Protein AF-A0A661HHR4-F1 (afdb_monomer_lite)

Sequence (160 aa):
MGSNSDGRGSEPQRYLFELVKEIYSNYDVIYELFIPDLNQRFDIFVLELGIAIEYDGDQHNKFNEFFHKDMNGFILSKKLDNNKEKFCEENGIKLVRLQGFVFDINKNKLCELIDNVKYPDEDFCIDILRYESVRLKKDRERRHEKYMKIKSRDKNKSGI

Foldseek 3Di:
DDPPPVVDDDPLLVVVQVLVCVLPVVFDKDAQQQQLVLSGTQRIAGQVQLEGEHEDEPCLVDDDCVQQVDPVSNVVSVVSVVVVVVVQQVAQHQYQYDYDDSVVDHNVNVVVSSVVTDTHPDDHDSCSSVDDPPVSVVVVVVVVVVVVVVVVVVVVVVPD

pLDDT: mean 82.05, std 15.45, range [32.56, 98.0]

Structure (mmCIF, N/CA/C/O backbone):
data_AF-A0A661HHR4-F1
#
_entry.id   AF-A0A661HHR4-F1
#
loop_
_atom_site.group_PDB
_atom_site.id
_atom_site.type_symbol
_atom_site.label_atom_id
_atom_site.label_alt_id
_atom_site.label_comp_id
_atom_site.label_asym_id
_atom_site.label_entity_id
_atom_site.label_seq_id
_atom_site.pdbx_PDB_ins_code
_atom_site.Cartn_x
_atom_site.Cartn_y
_atom_site.Cartn_z
_atom_site.occupancy
_atom_site.B_iso_or_equiv
_atom_site.auth_seq_id
_atom_site.auth_comp_id
_atom_site.auth_asym_id
_atom_site.auth_atom_id
_atom_site.pdbx_PDB_model_num
ATOM 1 N N . MET A 1 1 ? -2.155 -16.628 17.641 1.00 32.56 1 MET A N 1
ATOM 2 C CA . MET A 1 1 ? -1.083 -17.575 17.263 1.00 32.56 1 MET A CA 1
ATOM 3 C C . MET A 1 1 ? -0.291 -16.972 16.111 1.00 32.56 1 MET A C 1
ATOM 5 O O . MET A 1 1 ? -0.916 -16.598 15.134 1.00 32.56 1 MET A O 1
ATOM 9 N N . GLY A 1 2 ? 1.041 -16.884 16.234 1.00 34.59 2 GLY A N 1
ATOM 10 C CA . GLY A 1 2 ? 1.962 -16.695 15.102 1.00 34.59 2 GLY A CA 1
ATOM 11 C C . GLY A 1 2 ? 2.298 -15.263 14.670 1.00 34.59 2 GLY A C 1
ATOM 12 O O . GLY A 1 2 ? 2.078 -14.922 13.516 1.00 34.59 2 GLY A O 1
ATOM 13 N N . SER A 1 3 ? 2.894 -14.440 15.540 1.00 38.75 3 SER A N 1
ATOM 14 C CA . SER A 1 3 ? 3.622 -13.239 15.098 1.00 38.75 3 SER A CA 1
ATOM 15 C C . SER A 1 3 ? 4.967 -13.649 14.480 1.00 38.75 3 SER A C 1
ATOM 17 O O . SER A 1 3 ? 5.994 -13.665 15.156 1.00 38.75 3 SER A O 1
ATOM 19 N N . ASN A 1 4 ? 4.959 -14.042 13.207 1.00 40.12 4 ASN A N 1
ATOM 20 C CA . ASN A 1 4 ? 6.183 -14.269 12.439 1.00 40.12 4 ASN A CA 1
ATOM 21 C C . ASN A 1 4 ? 6.725 -12.924 11.936 1.00 40.12 4 ASN A C 1
ATOM 23 O O . ASN A 1 4 ? 6.543 -12.583 10.772 1.00 40.12 4 ASN A O 1
ATOM 27 N N . SER A 1 5 ? 7.391 -12.154 12.796 1.00 42.00 5 SER A N 1
ATOM 28 C CA . SER A 1 5 ? 8.322 -11.126 12.325 1.00 42.00 5 SER A CA 1
ATOM 29 C C . SER A 1 5 ? 9.674 -11.805 12.092 1.00 42.00 5 SER A C 1
ATOM 31 O O . SER A 1 5 ? 10.481 -11.990 12.996 1.00 42.00 5 SER A O 1
ATOM 33 N N . ASP A 1 6 ? 9.913 -12.245 10.860 1.00 53.38 6 ASP A N 1
ATOM 34 C CA . ASP A 1 6 ? 11.106 -12.985 10.419 1.00 53.38 6 ASP A CA 1
ATOM 35 C C . ASP A 1 6 ? 12.393 -12.132 10.352 1.00 53.38 6 ASP A C 1
ATOM 37 O O . ASP A 1 6 ? 13.339 -12.468 9.637 1.00 53.38 6 ASP A O 1
ATOM 41 N N . GLY A 1 7 ? 12.452 -11.016 11.082 1.00 49.81 7 GLY A N 1
ATOM 42 C CA . GLY A 1 7 ? 13.589 -10.101 11.046 1.00 49.81 7 GLY A CA 1
ATOM 43 C C . GLY A 1 7 ? 13.778 -9.390 9.697 1.00 49.81 7 GLY A C 1
ATOM 44 O O . GLY A 1 7 ? 14.802 -8.725 9.519 1.00 49.81 7 GLY A O 1
ATOM 45 N N . ARG A 1 8 ? 12.798 -9.431 8.778 1.00 51.94 8 ARG A N 1
ATOM 46 C CA . ARG A 1 8 ? 12.796 -8.644 7.528 1.00 51.94 8 ARG A CA 1
ATOM 47 C C . ARG A 1 8 ? 12.095 -7.294 7.682 1.00 51.94 8 ARG A C 1
ATOM 49 O O . ARG A 1 8 ? 11.269 -7.126 8.580 1.00 51.94 8 ARG A O 1
ATOM 56 N N . GLY A 1 9 ? 12.519 -6.333 6.863 1.00 60.31 9 GLY A N 1
ATOM 57 C CA . GLY A 1 9 ? 12.037 -4.951 6.851 1.00 60.31 9 GLY A CA 1
ATOM 58 C C . GLY A 1 9 ? 12.705 -4.014 7.862 1.00 60.31 9 GLY A C 1
ATOM 59 O O . GLY A 1 9 ? 13.438 -4.437 8.762 1.00 60.31 9 GLY A O 1
ATOM 60 N N . SER A 1 10 ? 12.510 -2.713 7.655 1.00 72.62 10 SER A N 1
ATOM 61 C CA . SER A 1 10 ? 13.118 -1.658 8.474 1.00 72.62 10 SER A CA 1
ATOM 62 C C . SER A 1 10 ? 12.413 -1.520 9.833 1.00 72.62 10 SER A C 1
ATOM 64 O O . SER A 1 10 ? 11.216 -1.787 9.945 1.00 72.62 10 SER A O 1
ATOM 66 N N . GLU A 1 11 ? 13.133 -1.082 10.875 1.00 82.75 11 GLU A N 1
ATOM 67 C CA . GLU A 1 11 ? 12.537 -0.775 12.192 1.00 82.75 11 GLU A CA 1
ATOM 68 C C . GLU A 1 11 ? 11.290 0.135 12.088 1.00 82.75 11 GLU A C 1
ATOM 70 O O . GLU A 1 11 ? 10.267 -0.195 12.693 1.00 82.75 11 GLU A O 1
ATOM 75 N N . PRO A 1 12 ? 11.299 1.199 11.254 1.00 84.81 12 PRO A N 1
ATOM 76 C CA . PRO A 1 12 ? 10.109 1.980 10.930 1.00 84.81 12 PRO A CA 1
ATOM 77 C C . PRO A 1 12 ? 8.877 1.174 10.489 1.00 84.81 12 PRO A C 1
ATOM 79 O O . PRO A 1 12 ? 7.781 1.363 11.018 1.00 84.81 12 PRO A O 1
ATOM 82 N N . GLN A 1 13 ? 9.043 0.258 9.532 1.00 85.75 13 GLN A N 1
ATOM 83 C CA . GLN A 1 13 ? 7.933 -0.530 8.989 1.00 85.75 13 GLN A CA 1
ATOM 84 C C . GLN A 1 13 ? 7.343 -1.477 10.039 1.00 85.75 13 GLN A C 1
ATOM 86 O O . GLN A 1 13 ? 6.131 -1.674 10.075 1.00 85.75 13 GLN A O 1
ATOM 91 N N . ARG A 1 14 ? 8.176 -2.040 10.925 1.00 89.12 14 ARG A N 1
ATOM 92 C CA . ARG A 1 14 ? 7.698 -2.891 12.029 1.00 89.12 14 ARG A CA 1
ATOM 93 C C . ARG A 1 14 ? 6.901 -2.112 13.058 1.00 89.12 14 ARG A C 1
ATOM 95 O O . ARG A 1 14 ? 5.857 -2.583 13.497 1.00 89.12 14 ARG A O 1
ATOM 102 N N . TYR A 1 15 ? 7.389 -0.930 13.430 1.00 90.88 15 TYR A N 1
ATOM 103 C CA . TYR A 1 15 ? 6.669 -0.045 14.338 1.00 90.88 15 TYR A CA 1
ATOM 104 C C . TYR A 1 15 ? 5.276 0.282 13.787 1.00 90.88 15 TYR A C 1
ATOM 106 O O . TYR A 1 15 ? 4.273 0.130 14.484 1.00 90.88 15 TYR A O 1
ATOM 114 N N . LEU A 1 16 ? 5.213 0.637 12.501 1.00 93.00 16 LEU A N 1
ATOM 115 C CA . LEU A 1 16 ? 3.953 0.905 11.824 1.00 93.00 16 LEU A CA 1
ATOM 116 C C . LEU A 1 16 ? 3.044 -0.331 11.787 1.00 93.00 16 LEU A C 1
ATOM 118 O O . LEU A 1 16 ? 1.856 -0.221 12.071 1.00 93.00 16 LEU A O 1
ATOM 122 N N . PHE A 1 17 ? 3.592 -1.511 11.496 1.00 94.56 17 PHE A N 1
ATOM 123 C CA . PHE A 1 17 ? 2.832 -2.761 11.464 1.00 94.56 17 PHE A CA 1
ATOM 124 C C . PHE A 1 17 ? 2.150 -3.076 12.800 1.00 94.56 17 PHE A C 1
ATOM 126 O O . PHE A 1 17 ? 0.970 -3.432 12.813 1.00 94.56 17 PHE A O 1
ATOM 133 N N . GLU A 1 18 ? 2.843 -2.897 13.927 1.00 94.62 18 GLU A N 1
ATOM 134 C CA . GLU A 1 18 ? 2.231 -3.121 15.241 1.00 94.62 18 GLU A CA 1
ATOM 135 C C . GLU A 1 18 ? 1.137 -2.090 15.556 1.00 94.62 18 GLU A C 1
ATOM 137 O O . GLU A 1 18 ? 0.085 -2.470 16.072 1.00 94.62 18 GLU A O 1
ATOM 142 N N . LEU A 1 19 ? 1.307 -0.820 15.165 1.00 95.44 19 LEU A N 1
ATOM 143 C CA . LEU A 1 19 ? 0.233 0.176 15.281 1.00 95.44 19 LEU A CA 1
ATOM 144 C C . LEU A 1 19 ? -0.995 -0.206 14.450 1.00 95.44 19 LEU A C 1
ATOM 146 O O . LEU A 1 19 ? -2.119 -0.138 14.945 1.00 95.44 19 LEU A O 1
ATOM 150 N N . VAL A 1 20 ? -0.798 -0.634 13.201 1.00 96.44 20 VAL A N 1
ATOM 151 C CA . VAL A 1 20 ? -1.897 -1.042 12.312 1.00 96.44 20 VAL A CA 1
ATOM 152 C C . VAL A 1 20 ? -2.633 -2.250 12.888 1.00 96.44 20 VAL A C 1
ATOM 154 O O . VAL A 1 20 ? -3.861 -2.249 12.915 1.00 96.44 20 VAL A O 1
ATOM 157 N N . LYS A 1 21 ? -1.918 -3.242 13.432 1.00 96.62 21 LYS A N 1
ATOM 158 C CA . LYS A 1 21 ? -2.536 -4.372 14.146 1.00 96.62 21 LYS A CA 1
ATOM 159 C C . LYS A 1 21 ? -3.329 -3.945 15.375 1.00 96.62 21 LYS A C 1
ATOM 161 O O . LYS A 1 21 ? -4.340 -4.562 15.693 1.00 96.62 21 LYS A O 1
ATOM 1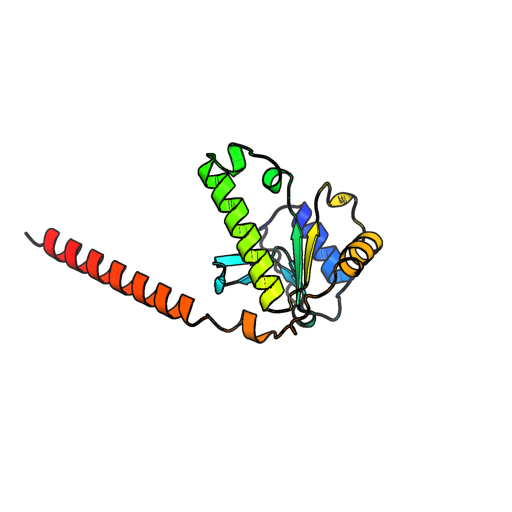66 N N . GLU A 1 22 ? -2.883 -2.912 16.079 1.00 96.06 22 GLU A N 1
ATOM 167 C CA . GLU A 1 22 ? -3.604 -2.389 17.238 1.00 96.06 22 GLU A CA 1
ATOM 168 C C . GLU A 1 22 ? -4.872 -1.608 16.846 1.00 96.06 22 GLU A C 1
ATOM 170 O O . GLU A 1 22 ? -5.849 -1.573 17.601 1.00 96.06 22 GLU A O 1
ATOM 175 N N . ILE A 1 23 ? -4.862 -0.949 15.684 1.00 96.06 23 ILE A N 1
ATOM 176 C CA . ILE A 1 23 ? -6.021 -0.240 15.119 1.00 96.06 23 ILE A CA 1
ATOM 177 C C . ILE A 1 23 ? -7.039 -1.242 14.572 1.00 96.06 23 ILE A C 1
ATOM 179 O O . ILE A 1 23 ? -8.224 -1.157 14.888 1.00 96.06 23 ILE A O 1
ATOM 183 N N . TYR A 1 24 ? -6.570 -2.212 13.791 1.00 96.38 24 TYR A N 1
ATOM 184 C CA . TYR A 1 24 ? -7.382 -3.193 13.076 1.00 96.38 24 TYR A CA 1
ATOM 185 C C . TYR A 1 24 ? -7.303 -4.578 13.721 1.00 96.38 24 TYR A C 1
ATOM 187 O O . TYR A 1 24 ? -7.153 -5.586 13.041 1.00 96.38 24 TYR A O 1
ATOM 195 N N . SER A 1 25 ? -7.434 -4.646 15.046 1.00 95.75 25 SER A N 1
ATOM 196 C CA . SER A 1 25 ? -7.253 -5.883 15.822 1.00 95.75 25 SER A CA 1
ATOM 197 C C . SER A 1 25 ? -8.263 -7.000 15.523 1.00 95.75 25 SER A C 1
ATOM 199 O O . SER A 1 25 ? -8.034 -8.144 15.910 1.00 95.75 25 SER A O 1
ATOM 201 N N . ASN A 1 26 ? -9.361 -6.677 14.833 1.00 95.56 26 ASN A N 1
ATOM 202 C CA . ASN A 1 26 ? -10.396 -7.622 14.401 1.00 95.56 26 ASN A CA 1
ATOM 203 C C . ASN A 1 26 ? -10.251 -8.068 12.934 1.00 95.56 26 ASN A C 1
ATOM 205 O O . ASN A 1 26 ? -11.137 -8.758 12.436 1.00 95.56 26 ASN A O 1
ATOM 209 N N . TYR A 1 27 ? -9.190 -7.645 12.246 1.00 95.31 27 TYR A N 1
ATOM 210 C CA . TYR A 1 27 ? -8.961 -7.898 10.825 1.00 95.31 27 TYR A CA 1
ATOM 211 C C . TYR A 1 27 ? -7.613 -8.585 10.605 1.00 95.31 27 TYR A C 1
ATOM 213 O O . TYR A 1 27 ? -6.692 -8.452 11.420 1.00 95.31 27 TYR A O 1
ATOM 221 N N . ASP A 1 28 ? -7.474 -9.278 9.479 1.00 94.19 28 ASP A N 1
ATOM 222 C CA . ASP A 1 28 ? -6.212 -9.890 9.096 1.00 94.19 28 ASP A CA 1
ATOM 223 C C . ASP A 1 28 ? -5.262 -8.828 8.519 1.00 94.19 28 ASP A C 1
ATOM 225 O O . ASP A 1 28 ? -5.389 -8.368 7.380 1.00 94.19 28 ASP A O 1
ATOM 229 N N . VAL A 1 29 ? -4.268 -8.441 9.323 1.00 96.50 29 VAL A N 1
ATOM 230 C CA . VAL A 1 29 ? -3.196 -7.522 8.917 1.00 96.50 29 VAL A CA 1
ATOM 231 C C . VAL A 1 29 ? -1.969 -8.318 8.475 1.00 96.50 29 VAL A C 1
ATOM 233 O O . VAL A 1 29 ? -1.347 -9.029 9.268 1.00 96.50 29 VAL A O 1
ATOM 236 N N . ILE A 1 30 ? -1.592 -8.178 7.206 1.00 94.38 30 ILE A N 1
ATOM 237 C CA . ILE A 1 30 ? -0.449 -8.859 6.595 1.00 94.38 30 ILE A CA 1
ATOM 238 C C . ILE A 1 30 ? 0.728 -7.899 6.459 1.00 94.38 30 ILE A C 1
ATOM 240 O O . ILE A 1 30 ? 0.587 -6.793 5.944 1.00 94.38 30 ILE A O 1
ATOM 244 N N . TYR A 1 31 ? 1.903 -8.367 6.877 1.00 94.31 31 TYR A N 1
ATOM 245 C CA . TYR A 1 31 ? 3.181 -7.710 6.629 1.00 94.31 31 TYR A CA 1
ATOM 246 C C . TYR A 1 31 ? 3.761 -8.147 5.279 1.00 94.31 31 TYR A C 1
ATOM 248 O O . TYR A 1 31 ? 3.794 -9.343 4.981 1.00 94.31 31 TYR A O 1
ATOM 256 N N . GLU A 1 32 ? 4.230 -7.192 4.478 1.00 92.50 32 GLU A N 1
ATOM 257 C CA . GLU A 1 32 ? 4.882 -7.421 3.186 1.00 92.50 32 GLU A CA 1
ATOM 258 C C . GLU A 1 32 ? 4.044 -8.275 2.205 1.00 92.50 32 GLU A C 1
ATOM 260 O O . GLU A 1 32 ? 4.548 -9.227 1.591 1.00 92.50 32 GLU A O 1
ATOM 265 N N . LEU A 1 33 ? 2.753 -7.958 2.032 1.00 92.81 33 LEU A N 1
ATOM 266 C CA . LEU A 1 33 ? 1.857 -8.703 1.138 1.00 92.81 33 LEU A CA 1
ATOM 267 C C . LEU A 1 33 ? 2.366 -8.651 -0.309 1.00 92.81 33 LEU A C 1
ATOM 269 O O . LEU A 1 33 ? 2.441 -7.586 -0.918 1.00 92.81 33 LEU A O 1
ATOM 273 N N . PHE A 1 34 ? 2.683 -9.814 -0.883 1.00 91.00 34 PHE A N 1
ATOM 274 C CA . PHE A 1 34 ? 3.099 -9.921 -2.282 1.00 91.00 34 PHE A CA 1
ATOM 275 C C . PHE A 1 34 ? 1.909 -9.840 -3.230 1.00 91.00 34 PHE A C 1
ATOM 277 O O . PHE A 1 34 ? 0.958 -10.604 -3.096 1.00 91.00 34 PHE A O 1
ATOM 284 N N . ILE A 1 35 ? 2.027 -8.967 -4.229 1.00 90.31 35 ILE A N 1
ATOM 285 C CA . ILE A 1 35 ? 1.063 -8.782 -5.307 1.00 90.31 35 ILE A CA 1
ATOM 286 C C . ILE A 1 35 ? 1.667 -9.346 -6.591 1.00 90.31 35 ILE A C 1
ATOM 288 O O . ILE A 1 35 ? 2.540 -8.707 -7.198 1.00 90.31 35 ILE A O 1
ATOM 292 N N . PRO A 1 36 ? 1.216 -10.535 -7.031 1.00 83.94 36 PRO A N 1
ATOM 293 C CA . PRO A 1 36 ? 1.775 -11.193 -8.201 1.00 83.94 36 PRO A CA 1
ATOM 294 C C . PRO A 1 36 ? 1.734 -10.311 -9.451 1.00 83.94 36 PRO A C 1
ATOM 296 O O . PRO A 1 36 ? 2.728 -10.243 -10.172 1.00 83.94 36 PRO A O 1
ATOM 299 N N . ASP A 1 37 ? 0.623 -9.604 -9.687 1.00 85.19 37 ASP A N 1
ATOM 300 C CA . ASP A 1 37 ? 0.385 -8.841 -10.925 1.00 85.19 37 ASP A CA 1
ATOM 301 C C . ASP A 1 37 ? 1.342 -7.666 -11.103 1.00 85.19 37 ASP A C 1
ATOM 303 O O . ASP A 1 37 ? 1.717 -7.308 -12.224 1.00 85.19 37 ASP A O 1
ATOM 307 N N . LEU A 1 38 ? 1.784 -7.103 -9.983 1.00 87.00 38 LEU A N 1
ATOM 308 C CA . LEU A 1 38 ? 2.778 -6.045 -9.949 1.00 87.00 38 LEU A CA 1
ATOM 309 C C . LEU A 1 38 ? 4.199 -6.591 -9.839 1.00 87.00 38 LEU A C 1
ATOM 311 O O . LEU A 1 38 ? 5.147 -5.863 -10.133 1.00 87.00 38 LEU A O 1
ATOM 315 N N . ASN A 1 39 ? 4.352 -7.846 -9.406 1.00 87.62 39 ASN A N 1
ATOM 316 C CA . ASN A 1 39 ? 5.607 -8.400 -8.911 1.00 87.62 39 ASN A CA 1
ATOM 317 C C . ASN A 1 39 ? 6.253 -7.465 -7.864 1.00 87.62 39 ASN A C 1
ATOM 319 O O . ASN A 1 39 ? 7.457 -7.211 -7.887 1.00 87.62 39 ASN A O 1
ATOM 323 N N . GLN A 1 40 ? 5.419 -6.920 -6.977 1.00 90.38 40 GLN A N 1
ATOM 324 C CA . GLN A 1 40 ? 5.774 -5.979 -5.912 1.00 90.38 40 GLN A CA 1
ATOM 325 C C . GLN A 1 40 ? 5.113 -6.411 -4.601 1.00 90.38 40 GLN A C 1
ATOM 327 O O . GLN A 1 40 ? 4.295 -7.331 -4.586 1.00 90.38 40 GLN A O 1
ATOM 332 N N . ARG A 1 41 ? 5.479 -5.760 -3.497 1.00 92.50 41 ARG A N 1
ATOM 333 C CA . ARG A 1 41 ? 4.834 -5.934 -2.194 1.00 92.50 41 ARG A CA 1
ATOM 334 C C . ARG A 1 41 ? 4.208 -4.620 -1.739 1.00 92.50 41 ARG A C 1
ATOM 336 O O . ARG A 1 41 ? 4.693 -3.561 -2.147 1.00 92.50 41 ARG A O 1
ATOM 343 N N . PHE A 1 42 ? 3.158 -4.729 -0.935 1.00 94.25 42 PHE A N 1
ATOM 344 C CA . PHE A 1 42 ? 2.731 -3.671 -0.023 1.00 94.25 42 PHE A CA 1
ATOM 345 C C . PHE A 1 42 ? 3.397 -3.902 1.327 1.00 94.25 42 PHE A C 1
ATOM 347 O O . PHE A 1 42 ? 3.410 -5.047 1.783 1.00 94.25 42 PHE A O 1
ATOM 354 N N . ASP A 1 43 ? 3.908 -2.854 1.967 1.00 93.81 43 ASP A N 1
ATOM 355 C CA . ASP A 1 43 ? 4.533 -2.969 3.287 1.00 93.81 43 ASP A CA 1
ATOM 356 C C . ASP A 1 43 ? 3.566 -3.553 4.326 1.00 93.81 43 ASP A C 1
ATOM 358 O O . ASP A 1 43 ? 3.925 -4.466 5.073 1.00 93.81 43 ASP A O 1
ATOM 362 N N . ILE A 1 44 ? 2.327 -3.054 4.369 1.00 96.12 44 ILE A N 1
ATOM 363 C CA . ILE A 1 44 ? 1.275 -3.536 5.269 1.00 96.12 44 ILE A CA 1
ATOM 364 C C . ILE A 1 44 ? -0.062 -3.562 4.524 1.00 96.12 44 ILE A C 1
ATOM 366 O O . ILE A 1 44 ? -0.384 -2.636 3.780 1.00 96.12 44 ILE A O 1
ATOM 370 N N . PHE A 1 45 ? -0.866 -4.604 4.740 1.00 97.19 45 PHE A N 1
ATOM 371 C CA . PHE A 1 45 ? -2.187 -4.732 4.127 1.00 97.19 45 PHE A CA 1
ATOM 372 C C . PHE A 1 45 ? -3.240 -5.216 5.128 1.00 97.19 45 PHE A C 1
ATOM 374 O O . PHE A 1 45 ? -3.019 -6.217 5.805 1.00 97.19 45 PHE A O 1
ATOM 381 N N . VAL A 1 46 ? -4.389 -4.544 5.197 1.00 96.94 46 VAL A N 1
ATOM 382 C CA . VAL A 1 46 ? -5.562 -4.970 5.980 1.00 96.94 46 VAL A CA 1
ATOM 383 C C . VAL A 1 46 ? -6.532 -5.666 5.031 1.00 96.94 46 VAL A C 1
ATOM 385 O O . VAL A 1 46 ? -7.174 -5.010 4.207 1.00 96.94 46 VAL A O 1
ATOM 388 N N . LEU A 1 47 ? -6.589 -6.998 5.106 1.00 92.94 47 LEU A N 1
ATOM 389 C CA . LEU A 1 47 ? -7.158 -7.844 4.058 1.00 92.94 47 LEU A CA 1
ATOM 390 C C . LEU A 1 47 ? -8.623 -7.565 3.765 1.00 92.94 47 LEU A C 1
ATOM 392 O O . LEU A 1 47 ? -8.970 -7.328 2.616 1.00 92.94 47 LEU A O 1
ATOM 396 N N . GLU A 1 48 ? -9.481 -7.609 4.774 1.00 93.00 48 GLU A N 1
ATOM 397 C CA . GLU A 1 48 ? -10.931 -7.527 4.599 1.00 93.00 48 GLU A CA 1
ATOM 398 C C . GLU A 1 48 ? -11.398 -6.121 4.228 1.00 93.00 48 GLU A C 1
ATOM 400 O O . GLU A 1 48 ? -12.486 -5.958 3.682 1.00 93.00 48 GLU A O 1
ATOM 405 N N . LEU A 1 49 ? -10.579 -5.111 4.526 1.00 94.69 49 LEU A N 1
ATOM 406 C CA . LEU A 1 49 ? -10.877 -3.715 4.228 1.00 94.69 49 LEU A CA 1
ATOM 407 C C . LEU A 1 49 ? -10.249 -3.244 2.915 1.00 94.69 49 LEU A C 1
ATOM 409 O O . LEU A 1 49 ? -10.566 -2.149 2.470 1.00 94.69 49 LEU A O 1
ATOM 413 N N . GLY A 1 50 ? -9.347 -4.017 2.306 1.00 96.38 50 GLY A N 1
ATOM 414 C CA . GLY A 1 50 ? -8.640 -3.581 1.103 1.00 96.38 50 GLY A CA 1
ATOM 415 C C . GLY A 1 50 ? -7.793 -2.326 1.334 1.00 96.38 50 GLY A C 1
ATOM 416 O O . GLY A 1 50 ? -7.731 -1.460 0.464 1.00 96.38 50 GLY A O 1
ATOM 417 N N . ILE A 1 51 ? -7.172 -2.186 2.510 1.00 98.00 51 ILE A N 1
ATOM 418 C CA . ILE A 1 51 ? -6.312 -1.036 2.831 1.00 98.00 51 ILE A CA 1
ATOM 419 C C . ILE A 1 51 ? -4.852 -1.459 2.697 1.00 98.00 51 ILE A C 1
ATOM 421 O O . ILE A 1 51 ? -4.385 -2.318 3.442 1.00 98.00 51 ILE A O 1
ATOM 425 N N . ALA A 1 52 ? -4.123 -0.815 1.791 1.00 97.69 52 ALA A N 1
ATOM 426 C CA . ALA A 1 52 ? -2.675 -0.909 1.679 1.00 97.69 52 ALA A CA 1
ATOM 427 C C . ALA A 1 52 ? -2.021 0.306 2.344 1.00 97.69 52 ALA A C 1
ATOM 429 O O . ALA A 1 52 ? -2.419 1.442 2.086 1.00 97.69 52 ALA A O 1
ATOM 430 N N . ILE A 1 53 ? -1.001 0.079 3.169 1.00 96.19 53 ILE A N 1
ATOM 431 C CA . ILE A 1 53 ? -0.209 1.133 3.806 1.00 96.19 53 ILE A CA 1
ATOM 432 C C . ILE A 1 53 ? 1.250 0.945 3.393 1.00 96.19 53 ILE A C 1
ATOM 434 O O . ILE A 1 53 ? 1.806 -0.134 3.581 1.00 96.19 53 ILE A O 1
ATOM 438 N N . GLU A 1 54 ? 1.850 1.998 2.843 1.00 93.31 54 GLU A N 1
ATOM 439 C CA . GLU A 1 54 ? 3.238 2.032 2.371 1.00 93.31 54 GLU A CA 1
ATOM 440 C C . GLU A 1 54 ? 4.036 3.090 3.136 1.00 93.31 54 GLU A C 1
ATOM 442 O O . GLU A 1 54 ? 3.554 4.212 3.344 1.00 93.31 54 GLU A O 1
ATOM 447 N N . TYR A 1 55 ? 5.258 2.741 3.545 1.00 89.50 55 TYR A N 1
ATOM 448 C CA . TYR A 1 55 ? 6.196 3.689 4.131 1.00 89.50 55 TYR A CA 1
ATOM 449 C C . TYR A 1 55 ? 7.206 4.158 3.079 1.00 89.50 55 TYR A C 1
ATOM 451 O O . TYR A 1 55 ? 8.231 3.520 2.825 1.00 89.50 55 TYR A O 1
ATOM 459 N N . ASP A 1 56 ? 6.932 5.323 2.497 1.00 84.00 56 ASP A N 1
ATOM 460 C CA . ASP A 1 56 ? 7.770 5.913 1.463 1.00 84.00 56 ASP A CA 1
ATOM 461 C C . ASP A 1 56 ? 8.893 6.730 2.116 1.00 84.00 56 ASP A C 1
ATOM 463 O O . ASP A 1 56 ? 8.684 7.829 2.640 1.00 84.00 56 ASP A O 1
ATOM 467 N N . GLY A 1 57 ? 10.123 6.217 2.067 1.00 71.94 57 GLY A N 1
ATOM 468 C CA . GLY A 1 57 ? 11.296 7.007 2.450 1.00 71.94 57 GLY A CA 1
ATOM 469 C C . GLY A 1 57 ? 11.602 8.136 1.453 1.00 71.94 57 GLY A C 1
ATOM 470 O O . GLY A 1 57 ? 11.115 8.155 0.319 1.00 71.94 57 GLY A O 1
ATOM 471 N N . ASP A 1 58 ? 12.483 9.066 1.838 1.00 65.62 58 ASP A N 1
ATOM 472 C CA . ASP A 1 58 ? 12.853 10.244 1.027 1.00 65.62 58 ASP A CA 1
ATOM 473 C C . ASP A 1 58 ? 13.341 9.906 -0.399 1.00 65.62 58 ASP A C 1
ATOM 475 O O . ASP A 1 58 ? 13.267 10.739 -1.311 1.00 65.62 58 ASP A O 1
ATOM 479 N N . GLN A 1 59 ? 13.812 8.674 -0.619 1.00 57.72 59 GLN A N 1
ATOM 480 C CA . GLN A 1 59 ? 14.254 8.167 -1.918 1.00 57.72 59 GLN A CA 1
ATOM 481 C C . GLN A 1 59 ? 13.166 8.142 -3.009 1.00 57.72 59 GLN A C 1
ATOM 483 O O . GLN A 1 59 ? 13.524 8.114 -4.189 1.00 57.72 59 GLN A O 1
ATOM 488 N N . HIS A 1 60 ? 11.871 8.180 -2.663 1.00 58.38 60 HIS A N 1
ATOM 489 C CA . HIS A 1 60 ? 10.780 8.236 -3.653 1.00 58.38 60 HIS A CA 1
ATOM 490 C C . HIS A 1 60 ? 10.680 9.612 -4.332 1.00 58.38 60 HIS A C 1
ATOM 492 O O . HIS A 1 60 ? 10.366 9.721 -5.520 1.00 58.38 60 HIS A O 1
ATOM 498 N N . ASN A 1 61 ? 11.030 10.679 -3.609 1.00 56.38 61 ASN A N 1
ATOM 499 C CA . ASN A 1 61 ? 10.900 12.055 -4.089 1.00 56.38 61 ASN A CA 1
ATOM 500 C C . ASN A 1 61 ? 12.182 12.592 -4.744 1.00 56.38 61 ASN A C 1
ATOM 502 O O . ASN A 1 61 ? 12.119 13.505 -5.572 1.00 56.38 61 ASN A O 1
ATOM 506 N N . LYS A 1 62 ? 13.355 12.045 -4.392 1.00 60.12 62 LYS A N 1
ATOM 507 C CA . LYS A 1 62 ? 14.662 12.532 -4.859 1.00 60.12 62 LYS A CA 1
ATOM 508 C C . LYS A 1 62 ? 15.562 11.391 -5.325 1.00 60.12 62 LYS A C 1
ATOM 510 O O . LYS A 1 62 ? 15.610 10.322 -4.720 1.00 60.12 62 LYS A O 1
ATOM 515 N N . PHE A 1 63 ? 16.328 11.647 -6.386 1.00 52.38 63 PHE A N 1
ATOM 516 C CA . PHE A 1 63 ? 17.372 10.724 -6.816 1.00 52.38 63 PHE A CA 1
ATOM 517 C C . PHE A 1 63 ? 18.440 10.594 -5.722 1.00 52.38 63 PHE A C 1
ATOM 519 O O . PHE A 1 63 ? 19.079 11.573 -5.346 1.00 52.38 63 PHE A O 1
ATOM 526 N N . ASN A 1 64 ? 18.641 9.375 -5.240 1.00 59.84 64 ASN A N 1
ATOM 527 C CA . ASN A 1 64 ? 19.760 8.963 -4.420 1.00 59.84 64 ASN A CA 1
ATOM 528 C C . ASN A 1 64 ? 20.492 7.806 -5.123 1.00 59.84 64 ASN A C 1
ATOM 530 O O . ASN A 1 64 ? 19.904 6.749 -5.356 1.00 59.84 64 ASN A O 1
ATOM 534 N N . GLU A 1 65 ? 21.765 8.012 -5.461 1.00 56.25 65 GLU A N 1
ATOM 535 C CA . GLU A 1 65 ? 22.604 7.043 -6.180 1.00 56.25 65 GLU A CA 1
ATOM 536 C C . GLU A 1 65 ? 22.717 5.700 -5.440 1.00 56.25 65 GLU A C 1
ATOM 538 O O . GLU A 1 65 ? 22.731 4.647 -6.073 1.00 56.25 65 GLU A O 1
ATOM 543 N N . PHE A 1 66 ? 22.682 5.709 -4.103 1.00 58.25 66 PHE A N 1
ATOM 544 C CA . PHE A 1 66 ? 22.699 4.490 -3.292 1.00 58.25 66 PHE A CA 1
ATOM 545 C C . PHE A 1 66 ? 21.457 3.613 -3.519 1.00 58.25 66 PHE A C 1
ATOM 547 O O . PHE A 1 66 ? 21.566 2.389 -3.582 1.00 58.25 66 PHE A O 1
ATOM 554 N N . PHE A 1 67 ? 20.281 4.228 -3.676 1.00 58.03 67 PHE A N 1
ATOM 555 C CA . PHE A 1 67 ? 19.011 3.510 -3.834 1.00 58.03 67 PHE A CA 1
ATOM 556 C C . PHE A 1 67 ? 18.663 3.220 -5.297 1.00 58.03 67 PHE A C 1
ATOM 558 O O . PHE A 1 67 ? 18.129 2.155 -5.599 1.00 58.03 67 PHE A O 1
ATOM 565 N N . HIS A 1 68 ? 18.993 4.129 -6.216 1.00 64.00 68 HIS A N 1
ATOM 566 C CA . HIS A 1 68 ? 18.587 4.014 -7.621 1.00 64.00 68 HIS A CA 1
ATOM 567 C C . HIS A 1 68 ? 19.695 3.510 -8.543 1.00 64.00 68 HIS A C 1
ATOM 569 O O . HIS A 1 68 ? 19.385 3.042 -9.634 1.00 64.00 68 HIS A O 1
ATOM 575 N N . LYS A 1 69 ? 20.965 3.556 -8.113 1.00 71.44 69 LYS A N 1
ATOM 576 C CA . LYS A 1 69 ? 22.186 3.267 -8.894 1.00 71.44 69 LYS A CA 1
ATOM 577 C C . LYS A 1 69 ? 22.431 4.238 -10.050 1.00 71.44 69 LYS A C 1
ATOM 579 O O . LYS A 1 69 ? 23.522 4.776 -10.167 1.00 71.44 69 LYS A O 1
ATOM 584 N N . ASP A 1 70 ? 21.431 4.471 -10.893 1.00 76.69 70 ASP A N 1
ATOM 585 C CA . ASP A 1 70 ? 21.475 5.390 -12.025 1.00 76.69 70 ASP A CA 1
ATOM 586 C C . ASP A 1 70 ? 20.103 6.043 -12.281 1.00 76.69 70 ASP A C 1
ATOM 588 O O . ASP A 1 70 ? 19.082 5.710 -11.671 1.00 76.69 70 ASP A O 1
ATOM 592 N N . MET A 1 71 ? 20.066 7.004 -13.207 1.00 77.44 71 MET A N 1
ATOM 593 C CA . MET A 1 71 ? 18.831 7.712 -13.559 1.00 77.44 71 MET A CA 1
ATOM 594 C C . MET A 1 71 ? 17.744 6.768 -14.106 1.00 77.44 71 MET A C 1
ATOM 596 O O . MET A 1 71 ? 16.553 7.012 -13.906 1.00 77.44 71 MET A O 1
ATOM 600 N N . ASN A 1 72 ? 18.133 5.670 -14.763 1.00 80.94 72 ASN A N 1
ATOM 601 C CA . ASN A 1 72 ? 17.184 4.674 -15.258 1.00 80.94 72 ASN A CA 1
ATOM 602 C C . ASN A 1 72 ? 16.495 3.937 -14.107 1.00 80.94 72 ASN A C 1
ATOM 604 O O . ASN A 1 72 ? 15.289 3.702 -14.178 1.00 80.94 72 ASN A O 1
ATOM 608 N N . GLY A 1 73 ? 17.230 3.613 -13.041 1.00 77.38 73 GLY A N 1
ATOM 609 C CA . GLY A 1 73 ? 16.683 3.036 -11.820 1.00 77.38 73 GLY A CA 1
ATOM 610 C C . GLY A 1 73 ? 15.639 3.942 -11.177 1.00 77.38 73 GLY A C 1
ATOM 611 O O . GLY A 1 73 ? 14.564 3.472 -10.825 1.00 77.38 73 GLY A O 1
ATOM 612 N N . PHE A 1 74 ? 15.874 5.254 -11.143 1.00 76.94 74 PHE A N 1
ATOM 613 C CA . PHE A 1 74 ? 14.893 6.213 -10.626 1.00 76.94 74 PHE A CA 1
ATOM 614 C C . PHE A 1 74 ? 13.624 6.306 -11.481 1.00 76.94 74 PHE A C 1
ATOM 616 O O . PHE A 1 74 ? 12.512 6.315 -10.952 1.00 76.94 74 PHE A O 1
ATOM 623 N N . ILE A 1 75 ? 13.771 6.333 -12.811 1.00 82.81 75 ILE A N 1
ATOM 624 C CA . ILE A 1 75 ? 12.628 6.302 -13.738 1.00 82.81 75 ILE A CA 1
ATOM 625 C C . ILE A 1 75 ? 11.832 5.003 -13.563 1.00 82.81 75 ILE A C 1
ATOM 627 O O . ILE A 1 75 ? 10.599 5.024 -13.584 1.00 82.81 75 ILE A O 1
ATOM 631 N N . LEU A 1 76 ? 12.523 3.876 -13.378 1.00 85.38 76 LEU A N 1
ATOM 632 C CA . LEU A 1 76 ? 11.887 2.590 -13.126 1.00 85.38 76 LEU A CA 1
ATOM 633 C C . LEU A 1 76 ? 11.115 2.601 -11.803 1.00 85.38 76 LEU A C 1
ATOM 635 O O . LEU A 1 76 ? 9.961 2.185 -11.812 1.00 85.38 76 LEU A O 1
ATOM 639 N N . SER A 1 77 ? 11.693 3.120 -10.717 1.00 82.06 77 SER A N 1
ATOM 640 C CA . SER A 1 77 ? 11.013 3.255 -9.421 1.00 82.06 77 SER A CA 1
ATOM 641 C C . SER A 1 77 ? 9.721 4.062 -9.550 1.00 82.06 77 SER A C 1
ATOM 643 O O . SER A 1 77 ? 8.659 3.563 -9.195 1.00 82.06 77 SER A O 1
ATOM 645 N N . LYS A 1 78 ? 9.757 5.229 -10.211 1.00 85.12 78 LYS A N 1
ATOM 646 C CA . LYS A 1 78 ? 8.535 6.013 -10.481 1.00 85.12 78 LYS A CA 1
ATOM 647 C C . LYS A 1 78 ? 7.494 5.242 -11.286 1.00 85.12 78 LYS A C 1
ATOM 649 O O . LYS A 1 78 ? 6.299 5.336 -11.029 1.00 85.12 78 LYS A O 1
ATOM 654 N N . LYS A 1 79 ? 7.931 4.471 -12.284 1.00 89.50 79 LYS A N 1
ATOM 655 C CA . LYS A 1 79 ? 7.018 3.644 -13.079 1.00 89.50 79 LYS A CA 1
ATOM 656 C C . LYS A 1 79 ? 6.372 2.543 -12.234 1.00 89.50 79 LYS A C 1
ATOM 658 O O . LYS A 1 79 ? 5.208 2.223 -12.456 1.00 89.50 79 LYS A O 1
ATOM 663 N N . LEU A 1 80 ? 7.120 1.941 -11.312 1.00 88.38 80 LEU A N 1
ATOM 664 C CA . LEU A 1 80 ? 6.611 0.918 -10.399 1.00 88.38 80 LEU A CA 1
ATOM 665 C C . LEU A 1 80 ? 5.596 1.505 -9.415 1.00 88.38 80 LEU A C 1
ATOM 667 O O . LEU A 1 80 ? 4.536 0.900 -9.250 1.00 88.38 80 LEU A O 1
ATOM 671 N N . ASP A 1 81 ? 5.876 2.692 -8.873 1.00 88.06 81 ASP A N 1
ATOM 672 C CA . ASP A 1 81 ? 4.970 3.428 -7.987 1.00 88.06 81 ASP A CA 1
ATOM 673 C C . ASP A 1 81 ? 3.656 3.780 -8.700 1.00 88.06 81 ASP A C 1
ATOM 675 O O . ASP A 1 81 ? 2.583 3.489 -8.172 1.00 88.06 81 ASP A O 1
ATOM 679 N N . ASN A 1 82 ? 3.724 4.288 -9.938 1.00 92.19 82 ASN A N 1
ATOM 680 C CA . ASN A 1 82 ? 2.537 4.583 -10.754 1.00 92.19 82 ASN A CA 1
ATOM 681 C C . ASN A 1 82 ? 1.721 3.323 -11.084 1.00 92.19 82 ASN A C 1
ATOM 683 O O . ASN A 1 82 ? 0.493 3.352 -11.103 1.00 92.19 82 ASN A O 1
ATOM 687 N N . ASN A 1 83 ? 2.384 2.196 -11.371 1.00 92.56 83 ASN A N 1
ATOM 688 C CA . ASN A 1 83 ? 1.676 0.936 -11.611 1.00 92.56 83 ASN A CA 1
ATOM 689 C C . ASN A 1 83 ? 0.954 0.454 -10.347 1.00 92.56 83 ASN A C 1
ATOM 691 O O . ASN A 1 83 ? -0.107 -0.154 -10.456 1.00 92.56 83 ASN A O 1
ATOM 695 N N . LYS A 1 84 ? 1.542 0.700 -9.170 1.00 93.56 84 LYS A N 1
ATOM 696 C CA . LYS A 1 84 ? 0.966 0.331 -7.878 1.00 93.56 84 LYS A CA 1
ATOM 697 C C . LYS A 1 84 ? -0.275 1.177 -7.578 1.00 93.56 84 LYS A C 1
ATOM 699 O O . LYS A 1 84 ? -1.306 0.608 -7.249 1.00 93.56 84 LYS A O 1
ATOM 704 N N . GLU A 1 85 ? -0.207 2.492 -7.794 1.00 94.25 85 GLU A N 1
ATOM 705 C CA . GLU A 1 85 ? -1.366 3.399 -7.695 1.00 94.25 85 GLU A CA 1
ATOM 706 C C . GLU A 1 85 ? -2.510 2.952 -8.599 1.00 94.25 85 GLU A C 1
ATOM 708 O O . GLU A 1 85 ? -3.613 2.705 -8.122 1.00 94.25 85 GLU A O 1
ATOM 713 N N . LYS A 1 86 ? -2.217 2.751 -9.886 1.00 95.19 86 LYS A N 1
ATOM 714 C CA . LYS A 1 86 ? -3.218 2.324 -10.861 1.00 95.19 86 LYS A CA 1
ATOM 715 C C . LYS A 1 86 ? -3.861 0.986 -10.486 1.00 95.19 86 LYS A C 1
ATOM 717 O O . LYS A 1 86 ? -5.071 0.832 -10.595 1.00 95.19 86 LYS A O 1
ATOM 722 N N . PHE A 1 87 ? -3.061 0.018 -10.036 1.00 93.81 87 PHE A N 1
ATOM 723 C CA . PHE A 1 87 ? -3.588 -1.262 -9.564 1.00 93.81 87 PHE A CA 1
ATOM 724 C C . PHE A 1 87 ? -4.508 -1.079 -8.358 1.00 93.81 87 PHE A C 1
ATOM 726 O O . PHE A 1 87 ? -5.530 -1.750 -8.278 1.00 93.81 87 PHE A O 1
ATOM 733 N N . CYS A 1 88 ? -4.174 -0.179 -7.435 1.00 95.69 88 CYS A N 1
ATOM 734 C CA . CYS A 1 88 ? -5.041 0.095 -6.301 1.00 95.69 88 CYS A CA 1
ATOM 735 C C . CYS A 1 88 ? -6.368 0.731 -6.733 1.00 95.69 88 CYS A C 1
ATOM 737 O O . CYS A 1 88 ? -7.418 0.259 -6.307 1.00 95.69 88 CYS A O 1
ATOM 739 N N . GLU A 1 89 ? -6.322 1.730 -7.617 1.00 95.69 89 GLU A N 1
ATOM 740 C CA . GLU A 1 89 ? -7.512 2.391 -8.167 1.00 95.69 89 GLU A CA 1
ATOM 741 C C . GLU A 1 89 ? -8.447 1.402 -8.874 1.00 95.69 89 GLU A C 1
ATOM 743 O O . GLU A 1 89 ? -9.632 1.349 -8.560 1.00 95.69 89 GLU A O 1
ATOM 748 N N . GLU A 1 90 ? -7.911 0.576 -9.778 1.00 93.94 90 GLU A N 1
ATOM 749 C CA . GLU A 1 90 ? -8.693 -0.380 -10.578 1.00 93.94 90 GLU A CA 1
ATOM 750 C C . GLU A 1 90 ? -9.285 -1.539 -9.757 1.00 93.94 90 GLU A C 1
ATOM 752 O O . GLU A 1 90 ? -10.165 -2.240 -10.249 1.00 93.94 90 GLU A O 1
ATOM 757 N N . ASN A 1 91 ? -8.792 -1.780 -8.538 1.00 93.56 91 ASN A N 1
ATOM 758 C CA . ASN A 1 91 ? -9.205 -2.915 -7.703 1.00 93.56 91 ASN A CA 1
ATOM 759 C C . ASN A 1 91 ? -9.800 -2.486 -6.353 1.00 93.56 91 ASN A C 1
ATOM 761 O O . ASN A 1 91 ? -9.865 -3.303 -5.433 1.00 93.56 91 ASN A O 1
ATOM 765 N N . GLY A 1 92 ? -10.182 -1.214 -6.206 1.00 95.50 92 GLY A N 1
ATOM 766 C CA . GLY A 1 92 ? -10.836 -0.707 -4.996 1.00 95.50 92 GLY A CA 1
ATOM 767 C C . GLY A 1 92 ? -9.951 -0.666 -3.749 1.00 95.50 92 GLY A C 1
ATOM 768 O O . GLY A 1 92 ? -10.450 -0.549 -2.632 1.00 95.50 92 GLY A O 1
ATOM 769 N N . ILE A 1 93 ? -8.629 -0.772 -3.898 1.00 97.31 93 ILE A N 1
ATOM 770 C CA . ILE A 1 93 ? -7.701 -0.788 -2.764 1.00 97.31 93 ILE A CA 1
ATOM 771 C C . ILE A 1 93 ? -7.428 0.651 -2.327 1.00 97.31 93 ILE A C 1
ATOM 773 O O . ILE A 1 93 ? -6.923 1.471 -3.096 1.00 97.31 93 ILE A O 1
ATOM 777 N N . LYS A 1 94 ? -7.683 0.957 -1.055 1.00 97.81 94 LYS A N 1
ATOM 778 C CA . LYS A 1 94 ? -7.266 2.226 -0.454 1.00 97.81 94 LYS A CA 1
ATOM 779 C C . LYS A 1 94 ? -5.758 2.208 -0.230 1.00 97.81 94 LYS A C 1
ATOM 781 O O . LYS A 1 94 ? -5.277 1.505 0.655 1.00 97.81 94 LYS A O 1
ATOM 786 N N . LEU A 1 95 ? -5.022 3.013 -0.993 1.00 97.44 95 LEU A N 1
ATOM 787 C CA . LEU A 1 95 ? -3.574 3.154 -0.854 1.00 97.44 95 LEU A CA 1
ATOM 788 C C . LEU A 1 95 ? -3.211 4.360 0.023 1.00 97.44 95 LEU A C 1
ATOM 790 O O . LEU A 1 95 ? -3.360 5.506 -0.394 1.00 97.44 95 LEU A O 1
ATOM 794 N N . VAL A 1 96 ? -2.694 4.104 1.223 1.00 96.12 96 VAL A N 1
ATOM 795 C CA . VAL A 1 96 ? -2.208 5.120 2.166 1.00 96.12 96 VAL A CA 1
ATOM 796 C C . VAL A 1 96 ? -0.684 5.155 2.124 1.00 96.12 96 VAL A C 1
ATOM 798 O O . VAL A 1 96 ? -0.026 4.177 2.468 1.00 96.12 96 VAL A O 1
ATOM 801 N N . ARG A 1 97 ? -0.108 6.291 1.729 1.00 92.94 97 ARG A N 1
ATOM 802 C CA . ARG A 1 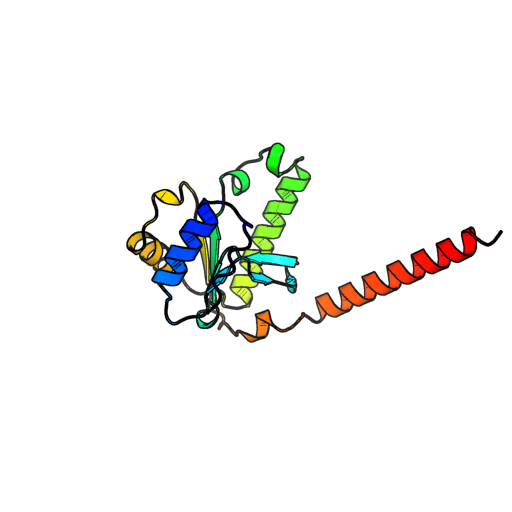97 ? 1.346 6.498 1.708 1.00 92.94 97 ARG A CA 1
ATOM 803 C C . ARG A 1 97 ? 1.772 7.415 2.839 1.00 92.94 97 ARG A C 1
ATOM 805 O O . ARG A 1 97 ? 1.269 8.532 2.960 1.00 92.94 97 ARG A O 1
ATOM 812 N N . LEU A 1 98 ? 2.706 6.947 3.657 1.00 90.81 98 LEU A N 1
ATOM 813 C CA . LEU A 1 98 ? 3.265 7.703 4.769 1.00 90.81 98 LEU A CA 1
ATOM 814 C C . LEU A 1 98 ? 4.670 8.175 4.408 1.00 90.81 98 LEU A C 1
ATOM 816 O O . LEU A 1 98 ? 5.524 7.368 4.058 1.00 90.81 98 LEU A O 1
ATOM 820 N N . GLN A 1 99 ? 4.903 9.481 4.527 1.00 84.06 99 GLN A N 1
ATOM 821 C CA . GLN A 1 99 ? 6.209 10.108 4.320 1.00 84.06 99 GLN A CA 1
ATOM 822 C C . GLN A 1 99 ? 6.723 10.699 5.636 1.00 84.06 99 GLN A C 1
ATOM 824 O O . GLN A 1 99 ? 5.938 11.153 6.472 1.00 84.06 99 GLN A O 1
ATOM 829 N N . GLY A 1 100 ? 8.045 10.745 5.802 1.00 74.56 100 GLY A N 1
ATOM 830 C CA . GLY A 1 100 ? 8.701 11.370 6.953 1.00 74.56 100 GLY A CA 1
ATOM 831 C C . GLY A 1 100 ? 9.090 10.392 8.065 1.00 74.56 100 GLY A C 1
ATOM 832 O O . GLY A 1 100 ? 9.315 9.203 7.831 1.00 74.56 100 GLY A O 1
ATOM 833 N N . PHE A 1 101 ? 9.246 10.903 9.287 1.00 73.81 101 PHE A N 1
ATOM 834 C CA . PHE A 1 101 ? 9.737 10.119 10.419 1.00 73.81 101 PHE A CA 1
ATOM 835 C C . PHE A 1 101 ? 8.592 9.349 11.085 1.00 73.81 101 PHE A C 1
ATOM 837 O O . PHE A 1 101 ? 7.774 9.918 11.804 1.00 73.81 101 PHE A O 1
ATOM 844 N N . VAL A 1 102 ? 8.525 8.037 10.843 1.00 77.25 102 VAL A N 1
ATOM 845 C CA . VAL A 1 102 ? 7.397 7.207 11.301 1.00 77.25 102 VAL A CA 1
ATOM 846 C C . VAL A 1 102 ? 7.252 7.168 12.823 1.00 77.25 102 VAL A C 1
ATOM 848 O O . VAL A 1 102 ? 6.155 6.957 13.323 1.00 77.25 102 VAL A O 1
ATOM 851 N N . PHE A 1 103 ? 8.342 7.365 13.569 1.00 78.62 103 PHE A N 1
ATOM 852 C CA . PHE A 1 103 ? 8.317 7.264 15.029 1.00 78.62 103 PHE A CA 1
ATOM 853 C C . PHE A 1 103 ? 7.551 8.419 15.696 1.00 78.62 103 PHE A C 1
ATOM 855 O O . PHE A 1 103 ? 7.210 8.309 16.870 1.00 78.62 103 PHE A O 1
ATOM 862 N N . ASP A 1 104 ? 7.224 9.482 14.953 1.00 84.00 104 ASP A N 1
ATOM 863 C CA . ASP A 1 104 ? 6.330 10.550 15.420 1.00 84.00 104 ASP A CA 1
ATOM 864 C C . ASP A 1 104 ? 4.840 10.208 15.200 1.00 84.00 104 ASP A C 1
ATOM 866 O O . ASP A 1 104 ? 3.948 10.915 15.679 1.00 84.00 104 ASP A O 1
ATOM 870 N N . ILE A 1 105 ? 4.541 9.122 14.477 1.00 86.94 105 ILE A N 1
ATOM 871 C CA . ILE A 1 105 ? 3.177 8.688 14.169 1.00 86.94 105 ILE A CA 1
ATOM 872 C C . ILE A 1 105 ? 2.679 7.767 15.282 1.00 86.94 105 ILE A C 1
ATOM 874 O O . ILE A 1 105 ? 3.097 6.624 15.389 1.00 86.94 105 ILE A O 1
ATOM 878 N N . ASN A 1 106 ? 1.725 8.238 16.083 1.00 91.81 106 ASN A N 1
ATOM 879 C CA . ASN A 1 106 ? 0.994 7.395 17.032 1.00 91.81 106 ASN A CA 1
ATOM 880 C C . ASN A 1 106 ? -0.317 6.858 16.429 1.00 91.81 106 ASN A C 1
ATOM 882 O O . ASN A 1 106 ? -0.737 7.269 15.347 1.00 91.81 106 ASN A O 1
ATOM 886 N N . LYS A 1 107 ? -1.005 5.984 17.173 1.00 93.38 107 LYS A N 1
ATOM 887 C CA . LYS A 1 107 ? -2.286 5.373 16.784 1.00 93.38 107 LYS A CA 1
ATOM 888 C C . LYS A 1 107 ? -3.325 6.380 16.283 1.00 93.38 107 LYS A C 1
ATOM 890 O O . LYS A 1 107 ? -3.872 6.206 15.200 1.00 93.38 107 LYS A O 1
ATOM 895 N N . ASN A 1 108 ? -3.580 7.441 17.049 1.00 94.06 108 ASN A N 1
ATOM 896 C CA . ASN A 1 108 ? -4.602 8.435 16.705 1.00 94.06 108 ASN A CA 1
ATOM 897 C C . ASN A 1 108 ? -4.238 9.177 15.419 1.00 94.06 108 ASN A C 1
ATOM 899 O O . ASN A 1 108 ? -5.096 9.383 14.563 1.00 94.06 108 ASN A O 1
ATOM 903 N N . LYS A 1 109 ? -2.959 9.547 15.274 1.00 93.56 109 LYS A N 1
ATOM 904 C CA . LYS A 1 109 ? -2.482 10.219 14.068 1.00 93.56 109 LYS A CA 1
ATOM 905 C C . LYS A 1 109 ? -2.566 9.307 12.849 1.00 93.56 109 LYS A C 1
ATOM 907 O O . LYS A 1 109 ? -2.945 9.765 11.778 1.00 93.56 109 LYS A O 1
ATOM 912 N N . LEU A 1 110 ? -2.246 8.026 13.013 1.00 94.25 110 LEU A N 1
ATOM 913 C CA . LEU A 1 110 ? -2.351 7.039 11.946 1.00 94.25 110 LEU A CA 1
ATOM 914 C C . LEU A 1 110 ? -3.802 6.839 11.496 1.00 94.25 110 LEU A C 1
ATOM 916 O O . LEU A 1 110 ? -4.052 6.863 10.295 1.00 94.25 110 LEU A O 1
ATOM 920 N N . CYS A 1 111 ? -4.758 6.724 12.425 1.00 94.00 111 CYS A N 1
ATOM 921 C CA . CYS A 1 111 ? -6.182 6.673 12.078 1.00 94.00 111 CYS A CA 1
ATOM 922 C C . CYS A 1 111 ? -6.603 7.904 11.268 1.00 94.00 111 CYS A C 1
ATOM 924 O O . CYS A 1 111 ? -7.174 7.759 10.195 1.00 94.00 111 CYS A O 1
ATOM 926 N N . GLU A 1 112 ? -6.245 9.108 11.729 1.00 94.69 112 GLU A N 1
ATOM 927 C CA . GLU A 1 112 ? -6.554 10.353 11.015 1.00 94.69 112 GLU A CA 1
ATOM 928 C C . GLU A 1 112 ? -5.981 10.348 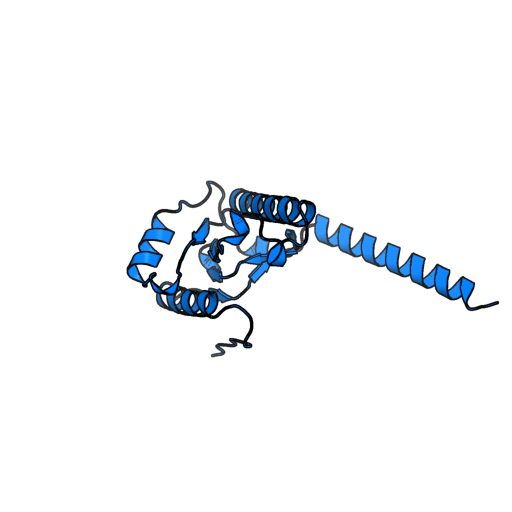9.586 1.00 94.69 112 GLU A C 1
ATOM 930 O O . GLU A 1 112 ? -6.653 10.748 8.636 1.00 94.69 112 GLU A O 1
ATOM 935 N N . LEU A 1 113 ? -4.741 9.884 9.410 1.00 94.25 113 LEU A N 1
ATOM 936 C CA . LEU A 1 113 ? -4.108 9.788 8.094 1.00 94.25 113 LEU A CA 1
ATOM 937 C C . LEU A 1 113 ? -4.832 8.786 7.185 1.00 94.25 113 LEU A C 1
ATOM 939 O O . LEU A 1 113 ? -5.060 9.097 6.019 1.00 94.25 113 LEU A O 1
ATOM 943 N N . ILE A 1 114 ? -5.226 7.623 7.708 1.00 94.88 114 ILE A N 1
ATOM 944 C CA . ILE A 1 114 ? -5.951 6.602 6.940 1.00 94.88 114 ILE A CA 1
ATOM 945 C C . ILE A 1 114 ? -7.364 7.078 6.569 1.00 94.88 114 ILE A C 1
ATOM 947 O O . ILE A 1 114 ? -7.812 6.858 5.441 1.00 94.88 114 ILE A O 1
ATOM 951 N N . ASP A 1 115 ? -8.061 7.747 7.486 1.00 93.69 115 ASP A N 1
ATOM 952 C CA . ASP A 1 115 ? -9.432 8.227 7.284 1.00 93.69 115 ASP A CA 1
ATOM 953 C C . ASP A 1 115 ? -9.506 9.374 6.267 1.00 93.69 115 ASP A C 1
ATOM 955 O O . ASP A 1 115 ? -10.487 9.495 5.531 1.00 93.69 115 ASP A O 1
ATOM 959 N N . ASN A 1 116 ? -8.449 10.184 6.169 1.00 95.19 116 ASN A N 1
ATOM 960 C CA . ASN A 1 116 ? -8.341 11.244 5.165 1.00 95.19 116 ASN A CA 1
ATOM 961 C C . ASN A 1 116 ? -8.120 10.715 3.739 1.00 95.19 116 ASN A C 1
ATOM 963 O O . ASN A 1 116 ? -8.349 11.446 2.771 1.00 95.19 116 ASN A O 1
ATOM 967 N N . VAL A 1 117 ? -7.696 9.458 3.587 1.00 95.06 117 VAL A N 1
ATOM 968 C CA . VAL A 1 117 ? -7.578 8.812 2.279 1.00 95.06 117 VAL A CA 1
ATOM 969 C C . VAL A 1 117 ? -8.897 8.121 1.945 1.00 95.06 117 VAL A C 1
ATOM 971 O O . VAL A 1 117 ? -9.376 7.232 2.657 1.00 95.06 117 VAL A O 1
ATOM 974 N N . LYS A 1 118 ? -9.499 8.534 0.829 1.00 95.19 118 LYS A N 1
ATOM 975 C CA . LYS A 1 118 ? -10.730 7.929 0.319 1.00 95.19 118 LYS A CA 1
ATOM 976 C C . LYS A 1 118 ? -10.437 6.581 -0.331 1.00 95.19 118 LYS A C 1
ATOM 978 O O . LYS A 1 118 ? -9.349 6.357 -0.852 1.00 95.19 118 LYS A O 1
ATOM 983 N N . TYR A 1 119 ? -11.426 5.695 -0.293 1.00 95.69 119 TYR A N 1
ATOM 984 C CA . TYR A 1 119 ? -11.420 4.536 -1.178 1.00 95.69 119 TYR A CA 1
ATOM 985 C C . TYR A 1 119 ? -11.539 4.998 -2.639 1.00 95.69 119 TYR A C 1
ATOM 987 O O . TYR A 1 119 ? -12.150 6.048 -2.878 1.00 95.69 119 TYR A O 1
ATOM 995 N N . PRO A 1 120 ? -10.970 4.243 -3.594 1.00 95.81 120 PRO A N 1
ATOM 996 C CA . PRO A 1 120 ? -11.346 4.360 -4.998 1.00 95.81 120 PRO A CA 1
ATOM 997 C C . PRO A 1 120 ? -12.850 4.114 -5.194 1.00 95.81 120 PRO A C 1
ATOM 999 O O . PRO A 1 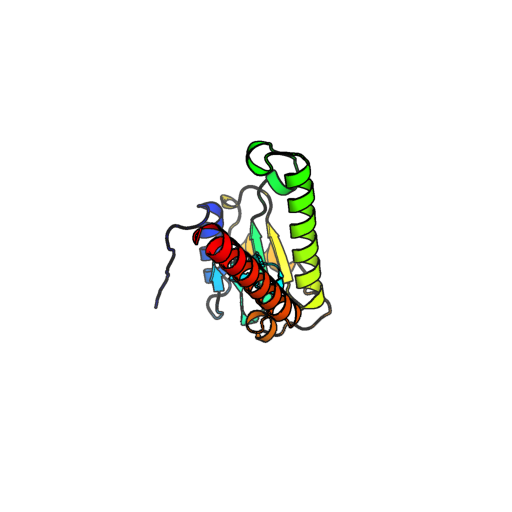120 ? -13.514 3.573 -4.311 1.00 95.81 120 PRO A O 1
ATOM 1002 N N . ASP A 1 121 ? -13.374 4.500 -6.357 1.00 91.62 121 ASP A N 1
ATOM 1003 C CA . ASP A 1 121 ? -14.791 4.295 -6.692 1.00 91.62 121 ASP A CA 1
ATOM 1004 C C . ASP A 1 121 ? -15.134 2.815 -6.954 1.00 91.62 121 ASP A C 1
ATOM 1006 O O . ASP A 1 121 ? -16.298 2.430 -6.869 1.00 91.62 121 ASP A O 1
ATOM 1010 N N . GLU A 1 122 ? -14.129 1.996 -7.275 1.00 92.00 122 GLU A N 1
ATOM 1011 C CA . GLU A 1 122 ? -14.279 0.556 -7.494 1.00 92.00 122 GLU A CA 1
ATOM 1012 C C . GLU A 1 122 ? -14.385 -0.215 -6.171 1.00 92.00 122 GLU A C 1
ATOM 1014 O O . GLU A 1 122 ? -13.732 0.116 -5.178 1.00 92.00 122 GLU A O 1
ATOM 1019 N N . ASP A 1 123 ? -15.163 -1.298 -6.175 1.00 89.12 123 ASP A N 1
ATOM 1020 C CA . ASP A 1 123 ? -15.318 -2.165 -5.008 1.00 89.12 123 ASP A CA 1
ATOM 1021 C C . ASP A 1 123 ? -14.127 -3.120 -4.856 1.00 89.12 123 ASP A C 1
ATOM 1023 O O . ASP A 1 123 ? -13.737 -3.838 -5.782 1.00 89.12 123 ASP A O 1
ATOM 1027 N N . PHE A 1 124 ? -13.579 -3.193 -3.643 1.00 91.94 124 PHE A N 1
ATOM 1028 C CA . PHE A 1 124 ? -12.527 -4.150 -3.327 1.00 91.94 124 PHE A CA 1
ATOM 1029 C C . PHE A 1 124 ? -13.064 -5.586 -3.247 1.00 91.94 124 PHE A C 1
ATOM 1031 O O . PHE A 1 124 ? -14.045 -5.873 -2.558 1.00 91.94 124 PHE A O 1
ATOM 1038 N N . CYS A 1 125 ? -12.350 -6.520 -3.879 1.00 86.75 125 CYS A N 1
ATOM 1039 C CA . CYS A 1 125 ? -12.611 -7.952 -3.772 1.00 86.75 125 CYS A CA 1
ATOM 1040 C C . CYS A 1 125 ? -11.333 -8.718 -3.421 1.00 86.75 125 CYS A C 1
ATOM 1042 O O . CYS A 1 125 ? -10.371 -8.720 -4.186 1.00 86.75 125 CYS A O 1
ATOM 1044 N N . ILE A 1 126 ? -11.345 -9.447 -2.299 1.00 85.06 126 ILE A N 1
ATOM 1045 C CA . ILE A 1 126 ? -10.184 -10.201 -1.794 1.00 85.06 126 ILE A CA 1
ATOM 1046 C C . ILE A 1 126 ? -9.642 -11.243 -2.787 1.00 85.06 126 ILE A C 1
ATOM 1048 O O . ILE A 1 126 ? -8.461 -11.595 -2.743 1.00 85.06 126 ILE A O 1
ATOM 1052 N N . ASP A 1 127 ? -10.479 -11.724 -3.708 1.00 84.06 127 ASP A N 1
ATOM 1053 C CA . ASP A 1 127 ? -10.080 -12.702 -4.719 1.00 84.06 127 ASP A CA 1
ATOM 1054 C C . ASP A 1 127 ? -8.987 -12.167 -5.651 1.00 84.06 127 ASP A C 1
ATOM 1056 O O . ASP A 1 127 ? -8.157 -12.952 -6.120 1.00 84.06 127 ASP A O 1
ATOM 1060 N N . ILE A 1 128 ? -8.893 -10.845 -5.846 1.00 82.81 128 ILE A N 1
ATOM 1061 C CA . ILE A 1 128 ? -7.825 -10.240 -6.654 1.00 82.81 128 ILE A CA 1
ATOM 1062 C C . ILE A 1 128 ? -6.423 -10.582 -6.129 1.00 82.81 128 ILE A C 1
ATOM 1064 O O . ILE A 1 128 ? -5.469 -10.673 -6.895 1.00 82.81 128 ILE A O 1
ATOM 1068 N N . LEU A 1 129 ? -6.294 -10.848 -4.825 1.00 80.69 129 LEU A N 1
ATOM 1069 C CA . LEU A 1 129 ? -5.024 -11.204 -4.190 1.00 80.69 129 LEU A CA 1
ATOM 1070 C C . LEU A 1 129 ? -4.641 -12.675 -4.413 1.00 80.69 129 LEU A C 1
ATOM 1072 O O . LEU A 1 129 ? -3.483 -13.053 -4.234 1.00 80.69 129 LEU A O 1
ATOM 1076 N N . ARG A 1 130 ? -5.612 -13.523 -4.774 1.00 70.88 130 ARG A N 1
ATOM 1077 C CA . ARG A 1 130 ? -5.443 -14.978 -4.926 1.00 70.88 130 ARG A CA 1
ATOM 1078 C C . ARG A 1 130 ? -5.284 -15.400 -6.378 1.00 70.88 130 ARG A C 1
ATOM 1080 O O . ARG A 1 130 ? -4.632 -16.408 -6.659 1.00 70.88 130 ARG A O 1
ATOM 1087 N N . TYR A 1 131 ? -5.893 -14.666 -7.301 1.00 64.75 131 TYR A N 1
ATOM 1088 C CA . TYR A 1 131 ? -5.821 -14.988 -8.715 1.00 64.75 131 TYR A CA 1
ATOM 1089 C C . TYR A 1 131 ? -4.534 -14.442 -9.333 1.00 64.75 131 TYR A C 1
ATOM 1091 O O . TYR A 1 13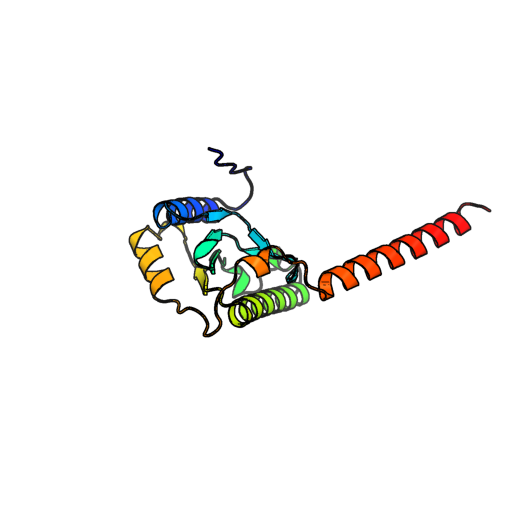1 ? -4.345 -13.241 -9.466 1.00 64.75 131 TYR A O 1
ATOM 1099 N N . GLU A 1 132 ? -3.663 -15.340 -9.804 1.00 61.25 132 GLU A N 1
ATOM 1100 C CA . GLU A 1 132 ? -2.680 -14.951 -10.817 1.00 61.25 132 GLU A CA 1
ATOM 1101 C C . GLU A 1 132 ? -3.444 -14.481 -12.060 1.00 61.25 132 GLU A C 1
ATOM 1103 O O . GLU A 1 132 ? -4.189 -15.275 -12.661 1.00 61.25 132 GLU A O 1
ATOM 1108 N N . SER A 1 133 ? -3.243 -13.228 -12.482 1.00 63.56 133 SER A N 1
ATOM 1109 C CA . SER A 1 133 ? -3.849 -12.759 -13.723 1.00 63.56 133 SER A CA 1
ATOM 1110 C C . SER A 1 133 ? -3.457 -13.656 -14.898 1.00 63.56 133 SER A C 1
ATOM 1112 O O . SER A 1 133 ? -2.384 -14.269 -14.956 1.00 63.56 133 SER A O 1
ATOM 1114 N N . VAL A 1 134 ? -4.326 -13.697 -15.909 1.00 64.06 134 VAL A N 1
ATOM 1115 C CA . VAL A 1 134 ? -4.048 -14.387 -17.180 1.00 64.06 134 VAL A CA 1
ATOM 1116 C C . VAL A 1 134 ? -2.704 -13.937 -17.772 1.00 64.06 134 VAL A C 1
ATOM 1118 O O . VAL A 1 134 ? -1.997 -14.733 -18.391 1.00 64.06 134 VAL A O 1
ATOM 1121 N N . ARG A 1 135 ? -2.320 -12.674 -17.551 1.00 62.41 135 ARG A N 1
ATOM 1122 C CA . ARG A 1 135 ? -1.028 -12.125 -17.962 1.00 62.41 135 ARG A CA 1
ATOM 1123 C C . ARG A 1 135 ? 0.140 -12.835 -17.277 1.00 62.41 135 ARG A C 1
ATOM 1125 O O . ARG A 1 135 ? 1.069 -13.242 -17.970 1.00 62.41 135 ARG A O 1
ATOM 1132 N N . LEU A 1 136 ? 0.087 -13.034 -15.961 1.00 64.25 136 LEU A N 1
ATOM 1133 C CA . LEU A 1 136 ? 1.146 -13.735 -15.229 1.00 64.25 136 LEU A CA 1
ATOM 1134 C C . LEU A 1 136 ? 1.308 -15.182 -15.671 1.00 64.25 136 LEU A C 1
ATOM 1136 O O . LEU A 1 136 ? 2.442 -15.643 -15.827 1.00 64.25 136 LEU A O 1
ATOM 1140 N N . LYS A 1 137 ? 0.193 -15.877 -15.925 1.00 74.56 137 LYS A N 1
ATOM 1141 C CA . LYS A 1 137 ? 0.215 -17.248 -16.453 1.00 74.56 137 LYS A CA 1
ATOM 1142 C C . LYS A 1 137 ? 0.968 -17.295 -17.785 1.00 74.56 137 LYS A C 1
ATOM 1144 O O . LYS A 1 137 ? 1.939 -18.042 -17.913 1.00 74.56 137 LYS A O 1
ATOM 1149 N N . LYS A 1 138 ? 0.631 -16.393 -18.715 1.00 71.62 138 LYS A N 1
ATOM 1150 C CA . LYS A 1 138 ? 1.321 -16.252 -20.010 1.00 71.62 138 LYS A CA 1
ATOM 1151 C C . LYS A 1 138 ? 2.803 -15.886 -19.865 1.00 71.62 138 LYS A C 1
ATOM 1153 O O . LYS A 1 138 ? 3.655 -16.458 -20.544 1.00 71.62 138 LYS A O 1
ATOM 1158 N N . ASP A 1 139 ? 3.149 -14.958 -18.972 1.00 71.62 139 ASP A N 1
ATOM 1159 C CA . ASP A 1 139 ? 4.546 -14.557 -18.747 1.00 71.62 139 ASP A CA 1
ATOM 1160 C C . ASP A 1 139 ? 5.377 -15.678 -18.102 1.00 71.62 139 ASP A C 1
ATOM 1162 O O . ASP A 1 139 ? 6.579 -15.805 -18.366 1.00 71.62 139 ASP A O 1
ATOM 1166 N N . ARG A 1 140 ? 4.765 -16.512 -17.255 1.00 75.94 140 ARG A N 1
ATOM 1167 C CA . ARG A 1 140 ? 5.393 -17.709 -16.679 1.00 75.94 140 ARG A CA 1
ATOM 1168 C C . ARG A 1 140 ? 5.646 -18.772 -17.747 1.00 75.94 140 ARG A C 1
ATOM 1170 O O . ARG A 1 140 ? 6.764 -19.283 -17.819 1.00 75.94 140 ARG A O 1
ATOM 1177 N N . GLU A 1 141 ? 4.663 -19.049 -18.599 1.00 82.69 141 GLU A N 1
ATOM 1178 C CA . GLU A 1 141 ? 4.795 -19.961 -19.745 1.00 82.69 141 GLU A CA 1
ATOM 1179 C C . GLU A 1 141 ? 5.912 -19.502 -20.689 1.00 82.69 141 GLU A C 1
ATOM 1181 O O . GLU A 1 141 ? 6.845 -20.257 -20.968 1.00 82.69 141 GLU A O 1
ATOM 1186 N N . ARG A 1 142 ? 5.917 -18.219 -21.072 1.00 81.81 142 ARG A N 1
ATOM 1187 C CA . ARG A 1 142 ? 6.960 -17.635 -21.930 1.00 81.81 142 ARG A CA 1
ATOM 1188 C C . ARG A 1 142 ? 8.363 -17.778 -21.331 1.00 81.81 142 ARG A C 1
ATOM 1190 O O . ARG A 1 142 ? 9.325 -18.064 -22.051 1.00 81.81 142 ARG A O 1
ATOM 1197 N N . ARG A 1 143 ? 8.511 -17.571 -20.015 1.00 84.94 143 ARG A N 1
ATOM 1198 C CA . ARG A 1 143 ? 9.787 -17.774 -19.302 1.00 84.94 143 ARG A CA 1
ATOM 1199 C C . ARG A 1 143 ? 10.206 -19.243 -19.307 1.00 84.94 143 ARG A C 1
ATOM 1201 O O . ARG A 1 143 ? 11.377 -19.525 -19.569 1.00 84.94 143 ARG A O 1
ATOM 1208 N N . HIS A 1 144 ? 9.268 -20.159 -19.070 1.00 85.31 144 HIS A N 1
ATOM 1209 C CA . HIS A 1 144 ? 9.516 -21.598 -19.114 1.00 85.31 144 HIS A CA 1
ATOM 1210 C C . HIS A 1 144 ? 9.992 -22.045 -20.504 1.00 85.31 144 HIS A C 1
ATOM 1212 O O . HIS A 1 144 ? 11.042 -22.676 -20.620 1.00 85.31 144 HIS A O 1
ATOM 1218 N N . GLU A 1 145 ? 9.304 -21.632 -21.569 1.00 86.19 145 GLU A N 1
ATOM 1219 C CA . GLU A 1 145 ? 9.704 -21.926 -22.949 1.00 86.19 145 GLU A CA 1
ATOM 1220 C C . GLU A 1 145 ? 11.105 -21.404 -23.280 1.00 86.19 145 GLU A C 1
ATOM 1222 O O . GLU A 1 145 ? 11.912 -22.101 -23.902 1.00 86.19 145 GLU A O 1
ATOM 1227 N N . LYS A 1 146 ? 11.418 -20.170 -22.861 1.00 85.81 146 LYS A N 1
ATOM 1228 C CA . LYS A 1 146 ? 12.737 -19.570 -23.089 1.00 85.81 146 LYS A CA 1
ATOM 1229 C C . LYS A 1 146 ? 13.832 -20.359 -22.371 1.00 85.81 146 LYS A C 1
ATOM 1231 O O . LYS A 1 146 ? 14.861 -20.638 -22.984 1.00 85.81 146 LYS A O 1
ATOM 1236 N N . TYR A 1 147 ? 13.606 -20.751 -21.116 1.00 80.75 147 TYR A N 1
ATOM 1237 C CA . TYR A 1 147 ? 14.535 -21.590 -20.357 1.00 80.75 147 TYR A CA 1
ATOM 1238 C C . TYR A 1 147 ? 14.762 -22.945 -21.039 1.00 80.75 147 TYR A C 1
ATOM 1240 O O . TYR A 1 147 ? 15.907 -23.351 -21.228 1.00 80.75 147 TYR A O 1
ATOM 1248 N N . MET A 1 148 ? 13.692 -23.613 -21.481 1.00 88.69 148 MET A N 1
ATOM 1249 C CA . MET A 1 148 ? 13.795 -24.903 -22.168 1.00 88.69 148 MET A CA 1
ATOM 1250 C C . MET A 1 148 ? 14.584 -24.795 -23.481 1.00 88.69 148 MET A C 1
ATOM 1252 O O . MET A 1 148 ? 15.439 -25.640 -23.740 1.00 88.69 148 MET A O 1
ATOM 1256 N N . LYS A 1 149 ? 14.382 -23.719 -24.259 1.00 87.06 149 LYS A N 1
ATOM 1257 C CA . LYS A 1 149 ? 15.159 -23.427 -25.481 1.00 87.06 149 LYS A CA 1
ATOM 1258 C C . LYS A 1 149 ? 16.642 -23.168 -25.200 1.00 87.06 149 LYS A C 1
ATOM 1260 O O . LYS A 1 149 ? 17.490 -23.560 -25.998 1.00 87.06 149 LYS A O 1
ATOM 1265 N N . ILE A 1 150 ? 16.969 -22.486 -24.102 1.00 84.12 150 ILE A N 1
ATOM 1266 C CA . ILE A 1 150 ? 18.363 -22.256 -23.690 1.00 84.12 150 ILE A CA 1
ATOM 1267 C C . ILE A 1 150 ? 19.002 -23.590 -23.289 1.00 84.12 150 ILE A C 1
ATOM 1269 O O . ILE A 1 150 ? 20.011 -23.985 -23.864 1.00 84.12 150 ILE A O 1
ATOM 1273 N N . LYS A 1 151 ? 18.343 -24.354 -22.415 1.00 82.88 151 LYS A N 1
ATOM 1274 C CA . LYS A 1 151 ? 18.820 -25.662 -21.947 1.00 82.88 151 LYS A CA 1
ATOM 1275 C C . LYS A 1 151 ? 19.023 -26.669 -23.084 1.00 82.88 151 LYS A C 1
ATOM 1277 O O . LYS A 1 151 ? 19.979 -27.440 -23.054 1.00 82.88 151 LYS A O 1
ATOM 1282 N N . SER A 1 152 ? 18.144 -26.678 -24.089 1.00 75.94 152 SER A N 1
ATOM 1283 C CA . SER A 1 152 ? 18.305 -27.541 -25.266 1.00 75.94 152 SER A CA 1
ATOM 1284 C C . SER A 1 152 ? 19.485 -27.111 -26.142 1.00 75.94 152 SER A C 1
ATOM 1286 O O . SER A 1 152 ? 20.184 -27.960 -26.684 1.00 75.94 152 SER A O 1
ATOM 1288 N N . ARG A 1 153 ? 19.736 -25.800 -26.267 1.00 72.56 153 ARG A N 1
ATOM 1289 C CA . ARG A 1 153 ? 20.895 -25.264 -26.999 1.00 72.56 153 ARG A CA 1
ATOM 1290 C C . ARG A 1 153 ? 22.214 -25.585 -26.300 1.00 72.56 153 ARG A C 1
ATOM 1292 O O . ARG A 1 153 ? 23.169 -25.934 -26.984 1.00 72.56 153 ARG A O 1
ATOM 1299 N N . ASP A 1 154 ? 22.249 -25.515 -24.974 1.00 69.06 154 ASP A N 1
ATOM 1300 C CA . ASP A 1 154 ? 23.454 -25.816 -24.197 1.00 69.06 154 ASP A CA 1
ATOM 1301 C C . ASP A 1 154 ? 23.786 -27.314 -24.234 1.00 69.06 154 ASP A C 1
ATOM 1303 O O . ASP A 1 154 ? 24.934 -27.678 -24.473 1.00 69.06 154 ASP A O 1
ATOM 1307 N N . LYS A 1 155 ? 22.777 -28.197 -24.152 1.00 64.81 155 LYS A N 1
ATOM 1308 C CA . LYS A 1 155 ? 22.970 -29.646 -24.362 1.00 64.81 155 LYS A CA 1
ATOM 1309 C C . LYS A 1 155 ? 23.553 -29.985 -25.7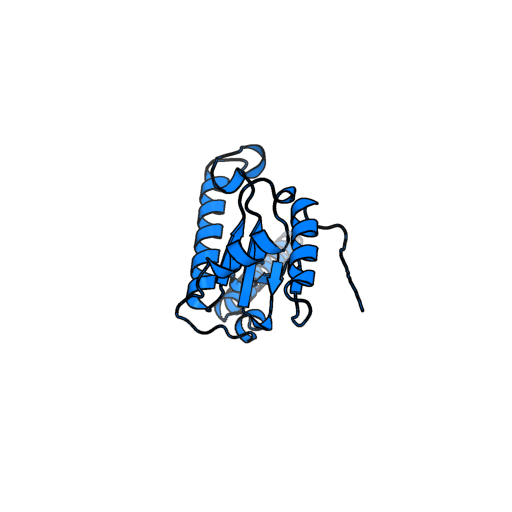36 1.00 64.81 155 LYS A C 1
ATOM 1311 O O . LYS A 1 155 ? 24.398 -30.867 -25.825 1.00 64.81 155 LYS A O 1
ATOM 1316 N N . ASN A 1 156 ? 23.138 -29.278 -26.787 1.00 61.25 156 ASN A N 1
ATOM 1317 C CA . ASN A 1 156 ? 23.670 -29.488 -28.136 1.00 61.25 156 ASN A CA 1
ATOM 1318 C C . ASN A 1 156 ? 25.092 -28.926 -28.322 1.00 61.25 156 ASN A C 1
ATOM 1320 O O . ASN A 1 156 ? 25.768 -29.322 -29.265 1.00 61.25 156 ASN A O 1
ATOM 1324 N N . LYS A 1 157 ? 25.556 -28.017 -27.452 1.00 58.16 157 LYS A N 1
ATOM 1325 C CA . LYS A 1 157 ? 26.927 -27.474 -27.477 1.00 58.16 157 LYS A CA 1
ATOM 1326 C C . LYS A 1 157 ? 27.928 -28.296 -26.662 1.00 58.16 157 LYS A C 1
ATOM 1328 O O . LYS A 1 157 ? 29.109 -28.253 -26.971 1.00 58.16 157 LYS A O 1
ATOM 1333 N N . SER A 1 158 ? 27.477 -29.019 -25.637 1.00 58.88 158 SER A N 1
ATOM 1334 C CA . SER A 1 158 ? 28.332 -29.852 -24.771 1.00 58.88 158 SER A CA 1
ATOM 1335 C C . SER A 1 158 ? 28.482 -31.307 -25.243 1.00 58.88 158 SER A C 1
ATOM 1337 O O . SER A 1 158 ? 29.069 -32.112 -24.528 1.00 58.88 158 SER A O 1
ATOM 1339 N N . GLY A 1 159 ? 27.906 -31.655 -26.398 1.00 56.81 159 GLY A N 1
ATOM 1340 C CA . GLY A 1 159 ? 27.924 -33.000 -26.987 1.00 56.81 159 GLY A CA 1
ATOM 1341 C C . GLY A 1 159 ? 28.807 -33.143 -28.233 1.00 56.81 159 GLY A C 1
ATOM 1342 O O . GLY A 1 159 ? 28.486 -33.973 -29.080 1.00 56.81 159 GLY A O 1
ATOM 1343 N N . ILE A 1 160 ? 29.858 -32.326 -28.364 1.00 45.88 160 ILE A N 1
ATOM 1344 C CA . ILE A 1 160 ? 30.917 -32.459 -29.382 1.00 45.88 160 ILE A CA 1
ATOM 1345 C C . ILE A 1 160 ? 32.233 -32.738 -28.665 1.00 45.88 160 ILE A C 1
ATOM 1347 O O . ILE A 1 160 ? 32.509 -32.005 -27.688 1.00 45.88 160 ILE A O 1
#

Secondary structure (DSSP, 8-state):
------S-S-HHHHHHHHHHHHHSTTS-EEEEEEETTTTEEEEEEETTTTEEEEEE-GGGTS--HHHHSSHHHHHHHHHHHHHHHHHHHHTT-EEEEEES-GGG--HHHHHHHHHHSPPPSSPP-GGGGT---HHHHHHHHHHHHHHHHHHHHHHHHS--

Radius of gyration: 19.46 Å; chains: 1; bounding box: 46×46×47 Å